Protein AF-A0A183CVW6-F1 (afdb_monomer_lite)

Radius of gyration: 22.32 Å; chains: 1; bounding box: 27×74×48 Å

Foldseek 3Di:
DDDDDDDPDDPPVPPPFVVQWDADPLRDIDGPPDDDDLVLLVVLVVCVVVVHDLVVSCNVNVHDSVSSVVSVVCCVVPVDSDDDDDDDDDPDPDDPPPPPPDD

Structure (mmCIF, N/CA/C/O backbone):
data_AF-A0A183CVW6-F1
#
_entry.id   AF-A0A183CVW6-F1
#
loop_
_atom_site.group_PDB
_atom_site.id
_atom_site.type_symbol
_atom_site.label_atom_id
_atom_site.label_alt_id
_atom_site.label_comp_id
_atom_site.label_asym_id
_atom_site.label_entity_id
_atom_site.label_seq_id
_atom_site.pdbx_PDB_ins_code
_atom_site.Cartn_x
_atom_site.Cartn_y
_atom_site.Cartn_z
_atom_site.occupancy
_atom_site.B_iso_or_equiv
_atom_site.auth_seq_id
_atom_site.auth_comp_id
_atom_site.auth_asym_id
_atom_site.auth_atom_id
_atom_site.pdbx_PDB_model_num
ATOM 1 N N . MET A 1 1 ? -6.177 -13.801 -40.462 1.00 35.81 1 MET A N 1
ATOM 2 C CA . MET A 1 1 ? -5.014 -12.890 -40.390 1.00 35.81 1 MET A CA 1
ATOM 3 C C . MET A 1 1 ? -5.511 -11.481 -40.687 1.00 35.81 1 MET A C 1
ATOM 5 O O . MET A 1 1 ? -5.681 -11.144 -41.849 1.00 35.81 1 MET A O 1
ATOM 9 N N . GLN A 1 2 ? -5.853 -10.697 -39.659 1.00 30.88 2 GLN A N 1
ATOM 10 C CA . GLN A 1 2 ? -6.346 -9.325 -39.836 1.00 30.88 2 GLN A CA 1
ATOM 11 C C . GLN A 1 2 ? -5.176 -8.356 -39.634 1.00 30.88 2 GLN A C 1
ATOM 13 O O . GLN A 1 2 ? -4.598 -8.280 -38.552 1.00 30.88 2 GLN A O 1
ATOM 18 N N . VAL A 1 3 ? -4.812 -7.652 -40.701 1.00 32.69 3 VAL A N 1
ATOM 19 C CA . VAL A 1 3 ? -3.761 -6.633 -40.722 1.00 32.69 3 VAL A CA 1
ATOM 20 C C . VAL A 1 3 ? -4.324 -5.352 -40.103 1.00 32.69 3 VAL A C 1
ATOM 22 O O . VAL A 1 3 ? -5.223 -4.734 -40.675 1.00 32.69 3 VAL A O 1
ATOM 25 N N . TYR A 1 4 ? -3.818 -4.941 -38.940 1.00 32.47 4 TYR A N 1
ATOM 26 C CA . TYR A 1 4 ? -4.167 -3.644 -38.360 1.00 32.47 4 TYR A CA 1
ATOM 27 C C . TYR A 1 4 ? -3.286 -2.555 -38.971 1.00 32.47 4 TYR A C 1
ATOM 29 O O . TYR A 1 4 ? -2.065 -2.543 -38.822 1.00 32.47 4 TYR A O 1
ATOM 37 N N . LYS A 1 5 ? -3.947 -1.652 -39.698 1.00 34.91 5 LYS A N 1
ATOM 38 C CA . LYS A 1 5 ? -3.378 -0.472 -40.348 1.00 34.91 5 LYS A CA 1
ATOM 39 C C . LYS A 1 5 ? -2.788 0.490 -39.307 1.00 34.91 5 LYS A C 1
ATOM 41 O O . LYS A 1 5 ? -3.476 0.922 -38.385 1.00 34.91 5 LYS A O 1
ATOM 46 N N . ILE A 1 6 ? -1.525 0.852 -39.501 1.00 39.72 6 ILE A N 1
ATOM 47 C CA . ILE A 1 6 ? -0.780 1.856 -38.732 1.00 39.72 6 ILE A CA 1
ATOM 48 C C . ILE A 1 6 ? -1.171 3.270 -39.194 1.00 39.72 6 ILE A C 1
ATOM 50 O O . ILE A 1 6 ? -0.896 3.657 -40.325 1.00 39.72 6 ILE A O 1
ATOM 54 N N . ASN A 1 7 ? -1.831 4.036 -38.317 1.00 40.28 7 ASN A N 1
ATOM 55 C CA . ASN A 1 7 ? -2.094 5.470 -38.496 1.00 40.28 7 ASN A CA 1
ATOM 56 C C . ASN A 1 7 ? -0.904 6.301 -37.957 1.00 40.28 7 ASN A C 1
ATOM 58 O O . ASN A 1 7 ? -0.526 6.103 -36.799 1.00 40.28 7 ASN A O 1
ATOM 62 N N . PRO A 1 8 ? -0.329 7.247 -38.725 1.00 49.66 8 PRO A N 1
ATOM 63 C CA . PRO A 1 8 ? 0.919 7.930 -38.371 1.00 49.66 8 PRO A CA 1
ATOM 64 C C . PRO A 1 8 ? 0.716 9.295 -37.675 1.00 49.66 8 PRO A C 1
ATOM 66 O O . PRO A 1 8 ? 1.214 10.308 -38.155 1.00 49.66 8 PRO A O 1
ATOM 69 N N . THR A 1 9 ? 0.002 9.366 -36.540 1.00 47.75 9 THR A N 1
ATOM 70 C CA . THR A 1 9 ? -0.208 10.650 -35.810 1.00 47.75 9 THR A CA 1
ATOM 71 C C . THR A 1 9 ? -0.175 10.577 -34.277 1.00 47.75 9 THR A C 1
ATOM 73 O O . THR A 1 9 ? -0.712 11.443 -33.588 1.00 47.75 9 THR A O 1
ATOM 76 N N . ARG A 1 10 ? 0.527 9.608 -33.682 1.00 42.28 10 ARG A N 1
ATOM 77 C CA . ARG A 1 10 ? 0.868 9.681 -32.252 1.00 42.28 10 ARG A CA 1
ATOM 78 C C . ARG A 1 10 ? 2.222 9.044 -32.009 1.00 42.28 10 ARG A C 1
ATOM 80 O O . ARG A 1 10 ? 2.343 7.825 -32.050 1.00 42.28 10 ARG A O 1
ATOM 87 N N . VAL A 1 11 ? 3.223 9.873 -31.718 1.00 37.28 11 VAL A N 1
ATOM 88 C CA . VAL A 1 11 ? 4.480 9.441 -31.100 1.00 37.28 11 VAL A CA 1
ATOM 89 C C . VAL A 1 11 ? 4.114 8.822 -29.750 1.00 37.28 11 VAL A C 1
ATOM 91 O O . VAL A 1 11 ? 3.979 9.511 -28.741 1.00 37.28 11 VAL A O 1
ATOM 94 N N . GLN A 1 12 ? 3.836 7.520 -29.737 1.00 36.41 12 GLN A N 1
ATOM 95 C CA . GLN A 1 12 ? 3.859 6.748 -28.509 1.00 36.41 12 GLN A CA 1
ATOM 96 C C . GLN A 1 12 ? 5.335 6.552 -28.181 1.00 36.41 12 GLN A C 1
ATOM 98 O O . GLN A 1 12 ? 6.047 5.820 -28.862 1.00 36.41 12 GLN A O 1
ATOM 103 N N . THR A 1 13 ? 5.802 7.259 -27.159 1.00 41.09 13 THR A N 1
ATOM 104 C CA . THR A 1 13 ? 7.115 7.107 -26.531 1.00 41.09 13 THR A CA 1
ATOM 105 C C . THR A 1 13 ? 7.188 5.732 -25.853 1.00 41.09 13 THR A C 1
ATOM 107 O O . THR A 1 13 ? 7.143 5.606 -24.634 1.00 41.09 13 THR A O 1
ATOM 110 N N . VAL A 1 14 ? 7.240 4.664 -26.647 1.00 45.47 14 VAL A N 1
ATOM 111 C CA . VAL A 1 14 ? 7.262 3.273 -26.165 1.00 45.47 14 VAL A CA 1
ATOM 112 C C . VAL A 1 14 ? 8.608 2.867 -25.545 1.00 45.47 14 VAL A C 1
ATOM 114 O O . VAL A 1 14 ? 8.687 1.816 -24.923 1.00 45.47 14 VAL A O 1
ATOM 117 N N . ASN A 1 15 ? 9.639 3.721 -25.610 1.00 45.31 15 ASN A N 1
ATOM 118 C CA . ASN A 1 15 ? 11.009 3.373 -25.202 1.00 45.31 15 ASN A CA 1
ATOM 119 C C . ASN A 1 15 ? 11.498 3.975 -23.862 1.00 45.31 15 ASN A C 1
A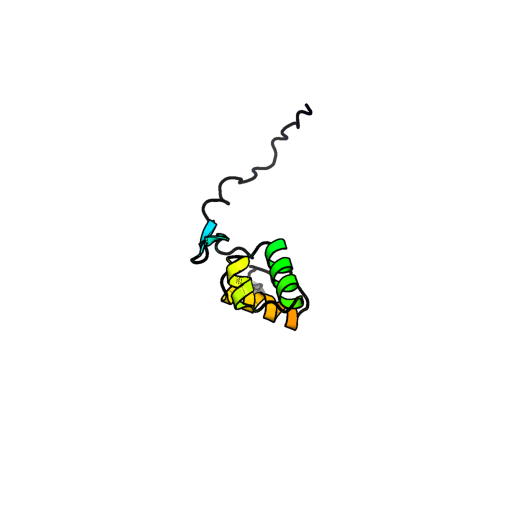TOM 121 O O . ASN A 1 15 ? 12.538 3.553 -23.373 1.00 45.31 15 ASN A O 1
ATOM 125 N N . ASP A 1 16 ? 10.765 4.892 -23.211 1.00 46.50 16 ASP A N 1
ATOM 126 C CA . ASP A 1 16 ? 11.196 5.498 -21.922 1.00 46.50 16 ASP A CA 1
ATOM 127 C C . ASP A 1 16 ? 10.740 4.695 -20.680 1.00 46.50 16 ASP A C 1
ATOM 129 O O . ASP A 1 16 ? 11.233 4.869 -19.566 1.00 46.50 16 ASP A O 1
ATOM 133 N N . SER A 1 17 ? 9.780 3.781 -20.857 1.00 53.38 17 SER A N 1
ATOM 134 C CA . SER A 1 17 ? 9.093 3.118 -19.737 1.00 53.38 17 SER A CA 1
ATOM 135 C C . SER A 1 17 ? 9.921 2.014 -19.067 1.00 53.38 17 SER A C 1
ATOM 137 O O . SER A 1 17 ? 9.755 1.784 -17.871 1.00 53.38 17 SER A O 1
ATOM 139 N N . LEU A 1 18 ? 10.826 1.363 -19.805 1.00 54.50 18 LEU A N 1
ATOM 140 C CA . LEU A 1 18 ? 11.671 0.274 -19.294 1.00 54.50 18 LEU A CA 1
ATOM 141 C C . LEU A 1 18 ? 12.919 0.793 -18.555 1.00 54.50 18 LEU A C 1
ATOM 143 O O . LEU A 1 18 ? 13.420 0.144 -17.644 1.00 54.50 18 LEU A O 1
ATOM 147 N N . ALA A 1 19 ? 13.390 2.003 -18.873 1.00 57.22 19 ALA A N 1
ATOM 148 C CA . ALA A 1 19 ? 14.602 2.574 -18.275 1.00 57.22 19 ALA A CA 1
ATOM 149 C C . ALA A 1 19 ? 14.437 2.971 -16.792 1.00 57.22 19 ALA A C 1
ATOM 151 O O . ALA A 1 19 ? 15.417 3.201 -16.089 1.00 57.22 19 ALA A O 1
ATOM 152 N N . ARG A 1 20 ? 13.194 3.066 -16.296 1.00 74.50 20 ARG A N 1
ATOM 153 C CA . ARG A 1 20 ? 12.871 3.501 -14.922 1.00 74.50 20 ARG A CA 1
ATOM 154 C C . ARG A 1 20 ? 12.338 2.381 -14.035 1.00 74.50 20 ARG A C 1
ATOM 156 O O . ARG A 1 20 ? 11.911 2.656 -12.905 1.00 74.50 20 ARG A O 1
ATOM 163 N N . THR A 1 21 ? 12.315 1.153 -14.547 1.00 85.75 21 THR A N 1
ATOM 164 C CA . THR A 1 21 ? 11.943 -0.028 -13.772 1.00 85.75 21 THR A CA 1
ATOM 165 C C . THR A 1 21 ? 13.164 -0.616 -13.082 1.00 85.75 21 THR A C 1
ATOM 167 O O . THR A 1 21 ? 14.223 -0.727 -13.689 1.00 85.75 21 THR A O 1
ATOM 170 N N . GLY A 1 22 ? 13.015 -0.987 -11.816 1.00 90.06 22 GLY A N 1
ATOM 171 C CA . GLY A 1 22 ? 14.026 -1.703 -11.045 1.00 90.06 22 GLY A CA 1
ATOM 172 C C . GLY A 1 22 ? 13.417 -2.905 -10.333 1.00 90.06 22 GLY A C 1
ATOM 173 O O . GLY A 1 22 ? 12.197 -3.090 -10.331 1.00 90.06 22 GLY A O 1
ATOM 174 N N . THR A 1 23 ? 14.276 -3.691 -9.692 1.00 93.50 23 THR A N 1
ATOM 175 C CA . THR A 1 23 ? 13.880 -4.850 -8.886 1.00 93.50 23 THR A CA 1
ATOM 176 C C . THR A 1 23 ? 14.142 -4.555 -7.418 1.00 93.50 23 THR A C 1
ATOM 178 O O . THR A 1 23 ? 15.191 -4.020 -7.060 1.00 93.50 23 THR A O 1
ATOM 181 N N . ASN A 1 24 ? 13.168 -4.833 -6.555 1.00 92.06 24 ASN A N 1
ATOM 182 C CA . ASN A 1 24 ? 13.332 -4.662 -5.115 1.00 92.06 24 ASN A CA 1
ATOM 183 C C . ASN A 1 24 ? 14.025 -5.885 -4.475 1.00 92.06 24 ASN A C 1
ATOM 185 O O . ASN A 1 24 ? 14.265 -6.896 -5.128 1.00 92.06 24 ASN A O 1
ATOM 189 N N . GLN A 1 25 ? 14.315 -5.819 -3.172 1.00 93.19 25 GLN A N 1
ATOM 190 C CA . GLN A 1 25 ? 14.989 -6.899 -2.428 1.00 93.19 25 GLN A CA 1
ATOM 191 C C . GLN A 1 25 ? 14.181 -8.206 -2.328 1.00 93.19 25 GLN A C 1
ATOM 193 O O . GLN A 1 25 ? 14.731 -9.242 -1.975 1.00 93.19 25 GLN A O 1
ATOM 198 N N . LEU A 1 26 ? 12.879 -8.158 -2.610 1.00 90.56 26 LEU A N 1
ATOM 199 C CA . LEU A 1 26 ? 11.977 -9.310 -2.616 1.00 90.56 26 LEU A CA 1
ATOM 200 C C . LEU A 1 26 ? 11.809 -9.899 -4.028 1.00 90.56 26 LEU A C 1
ATOM 202 O O . LEU A 1 26 ? 11.029 -10.829 -4.205 1.00 90.56 26 LEU A O 1
ATOM 206 N N . GLY A 1 27 ? 12.512 -9.354 -5.029 1.00 89.50 27 GLY A N 1
ATOM 207 C CA . GLY A 1 27 ? 12.435 -9.788 -6.425 1.00 89.50 27 GLY A CA 1
ATOM 208 C C . GLY A 1 27 ? 11.313 -9.141 -7.242 1.00 89.50 27 GLY A C 1
ATOM 209 O O . GLY A 1 27 ? 11.185 -9.437 -8.425 1.00 89.50 27 GLY A O 1
ATOM 210 N N . GLY A 1 28 ? 10.521 -8.237 -6.656 1.00 91.38 28 GLY A N 1
ATOM 211 C CA . GLY A 1 28 ? 9.398 -7.598 -7.344 1.00 91.38 28 GLY A CA 1
ATOM 212 C C . GLY A 1 28 ? 9.814 -6.401 -8.198 1.00 91.38 28 GLY A C 1
ATOM 213 O O . GLY A 1 28 ? 10.656 -5.590 -7.795 1.00 91.38 28 GLY A O 1
ATOM 214 N N . ILE A 1 29 ? 9.177 -6.258 -9.362 1.00 92.19 29 ILE A N 1
ATOM 215 C CA . ILE A 1 29 ? 9.420 -5.158 -10.304 1.00 92.19 29 ILE A CA 1
ATOM 216 C C . ILE A 1 29 ? 8.671 -3.903 -9.845 1.00 92.19 29 ILE A C 1
ATOM 218 O O . ILE A 1 29 ? 7.489 -3.947 -9.502 1.00 92.19 29 ILE A O 1
ATOM 222 N N . PHE A 1 30 ? 9.343 -2.754 -9.872 1.00 91.94 30 PHE A N 1
ATOM 223 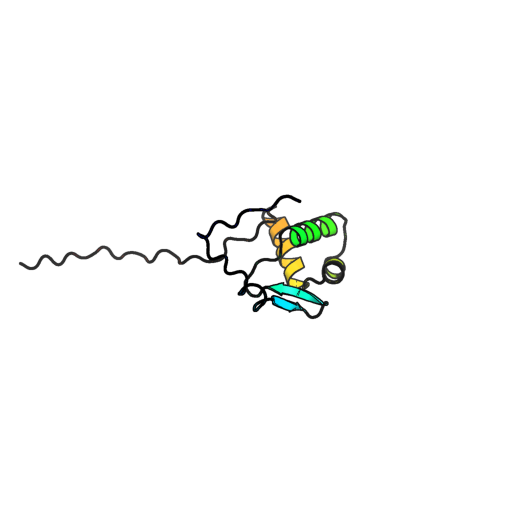C CA . PHE A 1 30 ? 8.741 -1.463 -9.549 1.00 91.94 30 PHE A CA 1
ATOM 224 C C . PHE A 1 30 ? 9.213 -0.371 -10.506 1.00 91.94 30 PHE A C 1
ATOM 226 O O . PHE A 1 30 ? 10.300 -0.454 -11.065 1.00 91.94 30 PHE A O 1
ATOM 233 N N . ALA A 1 31 ? 8.404 0.677 -10.675 1.00 91.38 31 ALA A N 1
ATOM 234 C CA . ALA A 1 31 ? 8.747 1.841 -11.487 1.00 91.38 31 ALA A CA 1
ATOM 235 C C . ALA A 1 31 ? 8.931 3.082 -10.602 1.00 91.38 31 ALA A C 1
ATOM 237 O O . ALA A 1 31 ? 8.015 3.507 -9.891 1.00 91.38 31 ALA A O 1
ATOM 238 N N . ASN A 1 32 ? 10.116 3.690 -10.663 1.00 88.19 32 ASN A N 1
ATOM 239 C CA . ASN A 1 32 ? 10.469 4.830 -9.819 1.00 88.19 32 ASN A CA 1
ATOM 240 C C . ASN A 1 32 ? 9.586 6.060 -10.083 1.00 88.19 32 ASN A C 1
ATOM 242 O O . ASN A 1 32 ? 9.497 6.565 -11.207 1.00 88.19 32 ASN A O 1
ATOM 246 N N . GLY A 1 33 ? 8.965 6.579 -9.016 1.00 85.94 33 GLY A N 1
ATOM 247 C CA . GLY A 1 33 ? 8.065 7.738 -9.066 1.00 85.94 33 GLY A CA 1
ATOM 248 C C . GLY A 1 33 ? 6.673 7.434 -9.629 1.00 85.94 33 GLY A C 1
ATOM 249 O O . GLY A 1 33 ? 5.891 8.358 -9.858 1.00 85.94 33 GLY A O 1
ATOM 250 N N . ARG A 1 34 ? 6.344 6.157 -9.858 1.00 89.62 34 ARG A N 1
ATOM 251 C CA . ARG A 1 34 ? 5.030 5.727 -10.339 1.00 89.62 34 ARG A CA 1
ATOM 252 C C . ARG A 1 34 ? 4.263 4.978 -9.244 1.00 89.62 34 ARG A C 1
ATOM 254 O O . ARG A 1 34 ? 4.861 4.313 -8.400 1.00 89.62 34 ARG A O 1
ATOM 261 N N . PRO A 1 35 ? 2.927 5.095 -9.223 1.00 92.38 35 PRO A N 1
ATOM 262 C CA . PRO A 1 35 ? 2.097 4.317 -8.317 1.00 92.38 35 PRO A CA 1
ATOM 263 C C . PRO A 1 35 ? 2.163 2.816 -8.6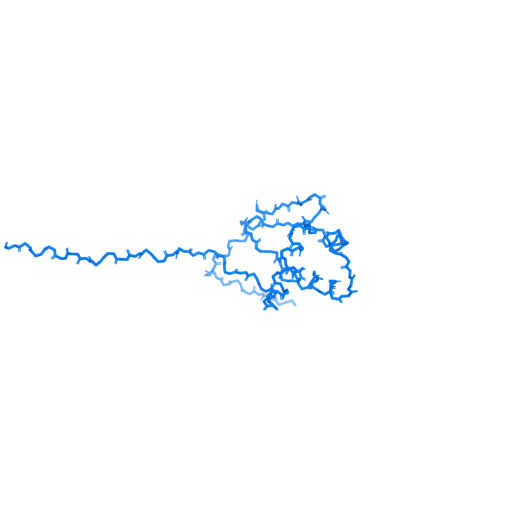49 1.00 92.38 35 PRO A C 1
ATOM 265 O O . PRO A 1 35 ? 2.244 2.456 -9.819 1.00 92.38 35 PRO A O 1
ATOM 268 N N . LEU A 1 36 ? 2.040 1.953 -7.630 1.00 92.81 36 LEU A N 1
ATOM 269 C CA . LEU A 1 36 ? 1.875 0.505 -7.820 1.00 92.81 36 LEU A CA 1
ATOM 270 C C . LEU A 1 36 ? 0.682 0.221 -8.765 1.00 92.81 36 LEU A C 1
ATOM 272 O O . LEU A 1 36 ? -0.332 0.927 -8.644 1.00 92.81 36 LEU A O 1
ATOM 276 N N . PRO A 1 37 ? 0.774 -0.758 -9.686 1.00 93.44 37 PRO A N 1
ATOM 277 C CA . PRO A 1 37 ? -0.336 -1.156 -10.553 1.00 93.44 37 PRO A CA 1
ATOM 278 C C . PRO A 1 37 ? -1.629 -1.452 -9.779 1.00 93.44 37 PRO A C 1
ATOM 280 O O . PRO A 1 37 ? -1.577 -1.929 -8.645 1.00 93.44 37 PRO A O 1
ATOM 283 N N . SER A 1 38 ? -2.790 -1.162 -10.380 1.00 93.69 38 SER A N 1
ATOM 284 C CA . SER A 1 38 ? -4.102 -1.310 -9.724 1.00 93.69 38 SER A CA 1
ATOM 285 C C . SER A 1 38 ? -4.361 -2.738 -9.249 1.00 93.69 38 SER A C 1
ATOM 287 O O . SER A 1 38 ? -4.669 -2.922 -8.077 1.00 93.69 38 SER A O 1
ATOM 289 N N . HIS A 1 39 ? -4.109 -3.730 -10.104 1.00 94.94 39 HIS A N 1
ATOM 290 C CA . HIS A 1 39 ? -4.318 -5.144 -9.785 1.00 94.94 39 HIS A CA 1
ATOM 291 C C . HIS A 1 39 ? -3.533 -5.599 -8.541 1.00 94.94 39 HIS A C 1
ATOM 293 O O . HIS A 1 39 ? -4.063 -6.324 -7.709 1.00 94.94 39 HIS A O 1
ATOM 299 N N . LEU A 1 40 ? -2.293 -5.125 -8.345 1.00 96.00 40 LEU A N 1
ATOM 300 C CA . LEU A 1 40 ? -1.522 -5.448 -7.137 1.00 96.00 40 LEU A CA 1
ATOM 301 C C . LEU A 1 40 ? -2.092 -4.767 -5.890 1.00 96.00 40 LEU A C 1
ATOM 303 O O . LEU A 1 40 ? -2.043 -5.337 -4.805 1.00 96.00 40 LEU A O 1
ATOM 307 N N . ARG A 1 41 ? -2.636 -3.551 -6.017 1.00 97.44 41 ARG A N 1
ATOM 308 C CA . ARG A 1 41 ? -3.300 -2.875 -4.892 1.00 97.44 41 ARG A CA 1
ATOM 309 C C . ARG A 1 41 ? -4.582 -3.581 -4.475 1.00 97.44 41 ARG A C 1
ATOM 311 O O . ARG A 1 41 ? -4.808 -3.731 -3.280 1.00 97.44 41 ARG A O 1
ATOM 318 N N . GLU A 1 42 ? -5.389 -3.989 -5.449 1.00 97.56 42 GLU A N 1
ATOM 319 C CA . GLU A 1 42 ? -6.599 -4.789 -5.235 1.00 97.56 42 GLU A CA 1
ATOM 320 C C . GLU A 1 42 ? -6.230 -6.093 -4.532 1.00 97.56 42 GLU A C 1
ATOM 322 O O . GLU A 1 42 ? -6.747 -6.372 -3.453 1.00 97.56 42 GLU A O 1
ATOM 327 N N . ARG A 1 43 ? -5.208 -6.794 -5.038 1.00 97.94 43 ARG A N 1
ATOM 328 C CA . ARG A 1 43 ? -4.728 -8.037 -4.436 1.00 97.94 43 ARG A CA 1
ATOM 329 C C . ARG A 1 43 ? -4.246 -7.878 -2.992 1.00 97.94 43 ARG A C 1
ATOM 331 O O . ARG A 1 43 ? -4.548 -8.723 -2.156 1.00 97.94 43 ARG A O 1
ATOM 338 N N . ILE A 1 44 ? -3.539 -6.790 -2.667 1.00 98.06 44 ILE A N 1
ATOM 339 C CA . ILE A 1 44 ? -3.135 -6.479 -1.281 1.00 98.06 44 ILE A CA 1
ATOM 340 C C . ILE A 1 44 ? -4.359 -6.386 -0.358 1.00 98.06 44 ILE A C 1
ATOM 342 O O . ILE A 1 44 ? -4.317 -6.882 0.768 1.00 98.06 44 ILE A O 1
ATOM 346 N N . ILE A 1 45 ? -5.434 -5.743 -0.819 1.00 97.69 45 ILE A N 1
ATOM 347 C CA . ILE A 1 45 ? -6.654 -5.551 -0.029 1.00 97.69 45 ILE A CA 1
ATOM 348 C C . ILE A 1 45 ? -7.428 -6.862 0.098 1.00 97.69 45 ILE A C 1
ATOM 350 O O . ILE A 1 45 ? -7.848 -7.193 1.202 1.00 97.69 45 ILE A O 1
ATOM 354 N N . GLU A 1 46 ? -7.559 -7.629 -0.986 1.00 98.06 46 GLU A N 1
ATOM 355 C CA . GLU A 1 46 ? -8.184 -8.958 -0.975 1.00 98.06 46 GLU A CA 1
ATOM 356 C C . GLU A 1 46 ? -7.516 -9.887 0.042 1.00 98.06 46 GLU A C 1
ATOM 358 O O . GLU A 1 46 ? -8.188 -10.464 0.893 1.00 98.06 46 GLU A O 1
ATOM 363 N N . MET A 1 47 ? -6.184 -9.987 0.001 1.00 98.25 47 MET A N 1
ATOM 364 C CA . MET A 1 47 ? -5.433 -10.847 0.917 1.00 98.25 47 MET A CA 1
ATOM 365 C C . MET A 1 47 ? -5.538 -10.378 2.372 1.00 98.25 47 MET A C 1
ATOM 367 O O . MET A 1 47 ? -5.611 -11.189 3.292 1.00 98.25 47 MET A O 1
ATOM 371 N N . ALA A 1 48 ? -5.552 -9.066 2.614 1.00 97.62 48 ALA A N 1
ATOM 372 C CA . ALA A 1 48 ? -5.760 -8.549 3.962 1.00 97.62 48 ALA A CA 1
ATOM 373 C C . ALA A 1 48 ? -7.187 -8.831 4.463 1.00 97.62 48 ALA A C 1
ATOM 375 O O . ALA A 1 48 ? -7.364 -9.178 5.630 1.00 97.62 48 ALA A O 1
ATOM 376 N N . ALA A 1 49 ? -8.192 -8.733 3.587 1.00 97.12 49 ALA A N 1
ATOM 377 C CA . ALA A 1 49 ? -9.582 -9.055 3.902 1.00 97.12 49 ALA A CA 1
ATOM 378 C C . ALA A 1 49 ? -9.782 -10.552 4.195 1.00 97.12 49 ALA A C 1
ATOM 380 O O . ALA A 1 49 ? -10.587 -10.895 5.056 1.00 97.12 49 ALA A O 1
ATOM 381 N N . SER A 1 50 ? -9.000 -11.438 3.566 1.00 97.69 50 SER A N 1
ATOM 382 C CA . SER A 1 50 ? -8.961 -12.869 3.902 1.00 97.69 50 SER A CA 1
ATOM 383 C C . SER A 1 50 ? -8.171 -13.191 5.180 1.00 97.69 50 SER A C 1
ATOM 385 O O . SER A 1 50 ? -7.960 -14.361 5.490 1.00 97.69 50 SER A O 1
ATOM 387 N N . GLY A 1 51 ? -7.701 -12.182 5.922 1.00 97.19 51 GLY A N 1
ATOM 388 C CA . GLY A 1 51 ? -6.961 -12.360 7.174 1.00 97.19 51 GLY A CA 1
ATOM 389 C C . GLY A 1 51 ? -5.465 -12.646 7.004 1.00 97.19 51 GLY A C 1
ATOM 390 O O . GLY A 1 51 ? -4.784 -12.957 7.985 1.00 97.19 51 GLY A O 1
ATOM 391 N N . THR A 1 52 ? -4.914 -12.524 5.792 1.00 97.94 52 THR A N 1
ATOM 392 C CA . THR A 1 52 ? -3.482 -12.733 5.559 1.00 97.94 52 THR A CA 1
ATOM 393 C C . THR A 1 52 ? -2.673 -11.606 6.196 1.00 97.94 52 THR A C 1
ATOM 395 O O . THR A 1 52 ? -2.949 -10.416 6.029 1.00 97.94 52 THR A O 1
ATOM 398 N N . LYS A 1 53 ? -1.621 -11.971 6.934 1.00 97.38 53 LYS A N 1
ATOM 399 C CA . LYS A 1 53 ? -0.768 -10.999 7.630 1.00 97.38 53 LYS A CA 1
ATOM 400 C C . LYS A 1 53 ? -0.018 -10.105 6.626 1.00 97.38 53 LYS A C 1
ATOM 402 O O . LYS A 1 53 ? 0.534 -10.633 5.659 1.00 97.38 53 LYS A O 1
ATOM 407 N N . PRO A 1 54 ? 0.147 -8.790 6.882 1.00 96.00 54 PRO A N 1
ATOM 408 C CA . PRO A 1 54 ? 0.865 -7.876 5.981 1.00 96.00 54 PRO A CA 1
ATOM 409 C C . PRO A 1 54 ? 2.287 -8.322 5.612 1.00 96.00 54 PRO A C 1
ATOM 411 O O . PRO A 1 54 ? 2.745 -8.099 4.492 1.00 96.00 54 PRO A O 1
ATOM 414 N N . CYS A 1 55 ? 2.984 -8.991 6.535 1.00 97.00 55 CYS A N 1
ATOM 415 C CA . CYS A 1 55 ? 4.307 -9.556 6.281 1.00 97.00 55 CYS A CA 1
ATOM 416 C C . CYS A 1 55 ? 4.287 -10.689 5.241 1.00 97.00 55 CYS A C 1
ATOM 418 O O . CYS A 1 55 ? 5.228 -10.804 4.461 1.00 97.00 55 CYS A O 1
ATOM 420 N N . GLN A 1 56 ? 3.228 -11.502 5.213 1.00 97.69 56 GLN A N 1
ATOM 421 C CA . GLN A 1 56 ? 3.042 -12.580 4.241 1.00 97.69 56 GLN A CA 1
ATOM 422 C C . GLN A 1 56 ? 2.643 -12.002 2.882 1.00 97.69 56 GLN A C 1
ATOM 424 O O . GLN A 1 56 ? 3.284 -12.322 1.888 1.00 97.69 56 GLN A O 1
ATOM 429 N N . ILE A 1 57 ? 1.708 -11.042 2.861 1.00 97.88 57 ILE A N 1
ATOM 430 C CA . ILE A 1 57 ? 1.316 -10.302 1.646 1.00 97.88 57 ILE A CA 1
ATOM 431 C C . ILE A 1 57 ? 2.541 -9.684 0.956 1.00 97.88 57 ILE A C 1
ATOM 433 O O . ILE A 1 57 ? 2.706 -9.799 -0.255 1.00 97.88 57 ILE A O 1
ATOM 437 N N . SER A 1 58 ? 3.428 -9.051 1.732 1.00 97.50 58 SER A N 1
ATOM 438 C CA . SER A 1 58 ? 4.666 -8.453 1.218 1.00 97.50 58 SER A CA 1
ATOM 439 C C . SER A 1 58 ? 5.555 -9.470 0.496 1.00 97.50 58 SER A C 1
ATOM 441 O O . SER A 1 58 ? 6.106 -9.154 -0.556 1.00 97.50 58 SER A O 1
ATOM 443 N N . ARG A 1 59 ? 5.678 -10.688 1.037 1.00 96.75 59 ARG A N 1
ATOM 444 C CA . ARG A 1 59 ? 6.507 -11.751 0.451 1.00 96.75 59 ARG A CA 1
ATOM 445 C C . ARG A 1 59 ? 5.858 -12.368 -0.783 1.00 96.75 59 ARG A C 1
ATOM 447 O O . ARG A 1 59 ? 6.544 -12.539 -1.780 1.00 96.75 59 ARG A O 1
ATOM 454 N N . GLU A 1 60 ? 4.561 -12.654 -0.727 1.00 96.88 60 GLU A N 1
ATOM 455 C CA . GLU A 1 60 ? 3.826 -13.301 -1.821 1.00 96.88 60 GLU A CA 1
ATOM 456 C C . GLU A 1 60 ? 3.711 -12.400 -3.054 1.00 96.88 60 GLU A C 1
ATOM 458 O O . GLU A 1 60 ? 3.952 -12.841 -4.171 1.00 96.88 60 GLU A O 1
ATOM 463 N N . LEU A 1 61 ? 3.420 -11.112 -2.852 1.00 96.31 61 LEU A N 1
ATOM 464 C CA . LEU A 1 61 ? 3.315 -10.146 -3.950 1.00 96.31 61 LEU A CA 1
ATOM 465 C C . LEU A 1 61 ? 4.655 -9.499 -4.307 1.00 96.31 61 LEU A C 1
ATOM 467 O O . LEU A 1 61 ? 4.704 -8.658 -5.202 1.00 96.31 61 LEU A O 1
ATOM 471 N N . GLN A 1 62 ? 5.727 -9.842 -3.584 1.00 96.81 62 GLN A N 1
ATOM 472 C CA . GLN A 1 62 ? 7.061 -9.257 -3.735 1.00 96.81 62 GLN A CA 1
ATOM 473 C C . GLN A 1 62 ? 7.041 -7.718 -3.680 1.00 96.81 62 GLN A C 1
ATOM 475 O O . GLN A 1 62 ? 7.781 -7.034 -4.384 1.00 96.81 62 GLN A O 1
ATOM 480 N N . VAL A 1 63 ? 6.184 -7.142 -2.836 1.00 95.00 63 VAL A N 1
ATOM 481 C CA . VAL A 1 63 ? 6.040 -5.692 -2.632 1.00 95.00 63 VAL A CA 1
ATOM 482 C C . VAL A 1 63 ? 6.606 -5.329 -1.266 1.00 95.00 63 VAL A C 1
ATOM 484 O O . VAL A 1 63 ? 6.416 -6.058 -0.297 1.00 95.00 63 VAL A O 1
ATOM 487 N N . SER A 1 64 ? 7.282 -4.185 -1.145 1.00 96.38 64 SER A N 1
ATOM 488 C CA . SER A 1 64 ? 7.864 -3.768 0.135 1.00 96.38 64 SER A CA 1
ATOM 489 C C . SER A 1 64 ? 6.806 -3.613 1.235 1.00 96.38 64 SER A C 1
ATOM 491 O O . SER A 1 64 ? 5.717 -3.076 1.011 1.00 96.38 64 SER A O 1
ATOM 493 N N . HIS A 1 65 ? 7.151 -4.022 2.458 1.00 96.75 65 HIS A N 1
ATOM 494 C CA . HIS A 1 65 ? 6.246 -3.955 3.611 1.00 96.75 65 HIS A CA 1
ATOM 495 C C . HIS A 1 65 ? 5.684 -2.541 3.846 1.00 96.75 65 HIS A C 1
ATOM 497 O O . HIS A 1 65 ? 4.498 -2.366 4.125 1.00 96.75 65 HIS A O 1
ATOM 503 N N . GLY A 1 66 ? 6.511 -1.507 3.653 1.00 96.62 66 GLY A N 1
ATOM 504 C CA . GLY A 1 66 ? 6.071 -0.114 3.753 1.00 96.62 66 GLY A CA 1
ATOM 505 C C . GLY A 1 66 ? 5.023 0.279 2.703 1.00 96.62 66 GLY A C 1
ATOM 506 O O . GLY A 1 66 ? 4.152 1.096 2.992 1.00 96.62 66 GLY A O 1
ATOM 507 N N . CYS A 1 67 ? 5.066 -0.299 1.497 1.00 95.88 67 CYS A N 1
ATOM 508 C CA . CYS A 1 67 ? 4.047 -0.066 0.473 1.00 95.88 67 CYS A CA 1
ATOM 509 C C . CYS A 1 67 ? 2.725 -0.760 0.834 1.00 95.88 67 CYS A C 1
ATOM 511 O O . CYS A 1 67 ? 1.679 -0.114 0.771 1.00 95.88 67 CYS A O 1
ATOM 513 N N . VAL A 1 68 ? 2.786 -2.015 1.300 1.00 97.62 68 VAL A N 1
ATOM 514 C CA . VAL A 1 68 ? 1.618 -2.760 1.807 1.00 97.62 68 VAL A CA 1
ATOM 515 C C . VAL A 1 68 ? 0.935 -1.981 2.935 1.00 97.62 68 VAL A C 1
ATOM 517 O O . VAL A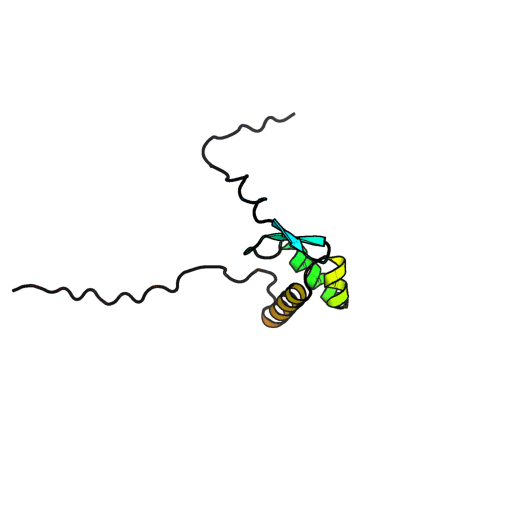 1 68 ? -0.253 -1.685 2.841 1.00 97.62 68 VAL A O 1
ATOM 520 N N . SER A 1 69 ? 1.696 -1.556 3.948 1.00 97.94 69 SER A N 1
ATOM 521 C CA . SER A 1 69 ? 1.177 -0.771 5.076 1.00 97.94 69 SER A CA 1
ATOM 522 C C . SER A 1 69 ? 0.498 0.527 4.619 1.00 97.94 69 SER A C 1
ATOM 524 O O . SER A 1 69 ? -0.644 0.789 4.988 1.00 97.94 69 SER A O 1
ATOM 526 N N . LYS A 1 70 ? 1.131 1.300 3.722 1.00 96.69 70 LYS A N 1
ATOM 527 C CA . LYS A 1 70 ? 0.543 2.542 3.184 1.00 96.69 70 LYS A CA 1
ATOM 528 C C . LYS A 1 70 ? -0.768 2.315 2.432 1.00 96.69 70 LYS A C 1
ATOM 530 O O . LYS A 1 70 ? -1.668 3.145 2.535 1.00 96.69 70 LYS A O 1
ATOM 535 N N . ILE A 1 71 ? -0.872 1.238 1.653 1.00 97.25 71 ILE A N 1
ATOM 536 C CA . ILE A 1 71 ? -2.100 0.913 0.914 1.00 97.25 71 ILE A CA 1
ATOM 537 C C . ILE A 1 71 ? -3.214 0.530 1.888 1.00 97.25 71 ILE A C 1
ATOM 539 O O . ILE A 1 71 ? -4.312 1.072 1.779 1.00 97.25 71 ILE A O 1
ATOM 543 N N . LEU A 1 72 ? -2.923 -0.337 2.862 1.00 97.38 72 LEU A N 1
ATOM 544 C CA . LEU A 1 72 ? -3.910 -0.783 3.845 1.00 97.38 72 LEU A CA 1
ATOM 545 C C . LEU A 1 72 ? -4.403 0.364 4.730 1.00 97.38 72 LEU A C 1
ATOM 547 O O . LEU A 1 72 ? -5.610 0.498 4.913 1.00 97.38 72 LEU A O 1
ATOM 551 N N . SER A 1 73 ? -3.509 1.224 5.227 1.00 97.50 73 SER A N 1
ATOM 552 C CA . SER A 1 73 ? -3.909 2.405 6.003 1.00 97.50 73 SER A CA 1
ATOM 553 C C . SER A 1 73 ? -4.806 3.325 5.180 1.00 97.50 73 SER A C 1
ATOM 555 O O . SER A 1 73 ? -5.912 3.639 5.602 1.00 97.50 73 SER A O 1
ATOM 557 N N . LYS A 1 74 ? -4.409 3.653 3.943 1.00 96.69 74 LYS A N 1
ATOM 558 C CA . LYS A 1 74 ? -5.236 4.488 3.063 1.00 96.69 74 LYS A CA 1
ATOM 559 C C . LYS A 1 74 ? -6.615 3.875 2.801 1.00 96.69 74 LYS A C 1
ATOM 561 O O . LYS A 1 74 ? -7.607 4.604 2.758 1.00 96.69 74 LYS A O 1
ATOM 566 N N . TYR A 1 75 ? -6.677 2.566 2.567 1.00 96.81 75 TYR A N 1
ATOM 567 C CA . TYR A 1 75 ? -7.939 1.881 2.308 1.00 96.81 75 TYR A CA 1
ATOM 568 C C . TYR A 1 75 ? -8.856 1.918 3.534 1.00 96.81 75 TYR A C 1
ATOM 570 O O . TYR A 1 75 ? -10.042 2.184 3.387 1.00 96.81 75 TYR A O 1
ATOM 578 N N . ARG A 1 76 ? -8.307 1.755 4.741 1.00 96.00 76 ARG A N 1
ATOM 579 C CA . ARG A 1 76 ? -9.061 1.910 5.993 1.00 96.00 76 ARG A CA 1
ATOM 580 C C . ARG A 1 76 ? -9.585 3.333 6.192 1.00 96.00 76 ARG A C 1
ATOM 582 O O . ARG A 1 76 ? -10.707 3.491 6.652 1.00 96.00 76 ARG A O 1
ATOM 589 N N . ASP A 1 77 ? -8.798 4.339 5.815 1.00 95.75 77 ASP A N 1
ATOM 590 C CA . ASP A 1 77 ? -9.160 5.748 6.008 1.00 95.75 77 ASP A CA 1
ATOM 591 C C . ASP A 1 77 ? -10.165 6.263 4.962 1.00 95.75 77 ASP A C 1
ATOM 593 O O . ASP A 1 77 ? -10.988 7.123 5.258 1.00 95.75 77 ASP A O 1
ATOM 597 N N . THR A 1 78 ? -10.078 5.785 3.713 1.00 95.75 78 THR A N 1
ATOM 598 C CA . THR A 1 78 ? -10.812 6.375 2.571 1.00 95.75 78 THR A CA 1
ATOM 599 C C . THR A 1 78 ? -11.698 5.401 1.799 1.00 95.75 78 THR A C 1
ATOM 601 O O . THR A 1 78 ? -12.467 5.836 0.946 1.00 95.75 78 THR A O 1
ATOM 604 N N . GLY A 1 79 ? -11.530 4.091 1.985 1.00 94.25 79 GLY A N 1
ATOM 605 C CA . GLY A 1 79 ? -12.132 3.055 1.138 1.00 94.25 79 GLY A CA 1
ATOM 606 C C . GLY A 1 79 ? -11.616 3.027 -0.310 1.00 94.25 79 GLY A C 1
ATOM 607 O O . GLY A 1 79 ? -12.094 2.235 -1.116 1.00 94.25 79 GLY A O 1
ATOM 608 N N . SER A 1 80 ? -10.649 3.878 -0.690 1.00 94.31 80 SER A N 1
ATOM 609 C CA . SER A 1 80 ? -10.215 4.009 -2.087 1.00 94.31 80 SER A CA 1
ATOM 610 C C . SER A 1 80 ? -8.909 3.278 -2.389 1.00 94.31 80 SER A C 1
ATOM 612 O O . SER A 1 80 ? -7.856 3.579 -1.825 1.00 94.31 80 SER A O 1
ATOM 614 N N . ILE A 1 81 ? -8.953 2.403 -3.396 1.00 93.50 81 ILE A N 1
ATOM 615 C CA . ILE A 1 81 ? -7.780 1.704 -3.949 1.00 93.50 81 ILE A CA 1
ATOM 616 C C . ILE A 1 81 ? -6.932 2.585 -4.880 1.00 93.50 81 ILE A C 1
ATOM 618 O O . ILE A 1 81 ? -5.776 2.280 -5.192 1.00 93.50 81 ILE A O 1
ATOM 622 N N . ARG A 1 82 ? -7.510 3.684 -5.377 1.00 92.31 82 ARG A N 1
ATOM 623 C CA . ARG A 1 82 ? -6.885 4.526 -6.402 1.00 92.31 82 ARG A CA 1
ATOM 624 C C . ARG A 1 82 ? -5.732 5.315 -5.783 1.00 92.31 82 ARG A C 1
ATOM 626 O O . ARG A 1 82 ? -5.843 5.745 -4.636 1.00 92.31 82 ARG A O 1
ATOM 633 N N . PRO A 1 83 ? -4.613 5.549 -6.491 1.00 90.00 83 PRO A N 1
ATOM 634 C CA . PRO A 1 83 ? -3.555 6.416 -5.976 1.00 90.00 83 PRO A CA 1
ATOM 635 C C . PRO A 1 83 ? -4.079 7.841 -5.749 1.00 90.00 83 PRO A C 1
ATOM 637 O O . PRO A 1 83 ? -5.045 8.268 -6.376 1.00 90.00 83 PRO A O 1
ATOM 640 N N . GLY A 1 84 ? -3.451 8.579 -4.828 1.00 88.31 84 GLY A N 1
ATOM 641 C CA . GLY A 1 84 ? -3.725 10.013 -4.686 1.00 88.31 84 GLY A CA 1
ATOM 642 C C . GLY A 1 84 ? -3.293 10.790 -5.934 1.00 88.31 84 GLY A C 1
ATOM 643 O O . GLY A 1 84 ? -2.551 10.266 -6.768 1.00 88.31 84 GLY A O 1
ATOM 644 N N . LYS A 1 85 ? -3.735 12.046 -6.060 1.00 84.81 85 LYS A N 1
ATOM 645 C CA . LYS A 1 85 ? -3.280 12.936 -7.136 1.00 84.81 85 LYS A CA 1
ATOM 646 C C . LYS A 1 85 ? -1.763 13.133 -7.017 1.00 84.81 85 LYS A C 1
ATOM 648 O O . LYS A 1 85 ? -1.281 13.594 -5.987 1.00 84.81 85 LYS A O 1
ATOM 653 N N . ILE A 1 86 ? -1.023 12.755 -8.059 1.00 82.62 86 ILE A N 1
ATOM 654 C CA . ILE A 1 86 ? 0.433 12.920 -8.141 1.00 82.62 86 ILE A CA 1
ATOM 655 C C . ILE A 1 86 ? 0.716 14.137 -9.021 1.00 82.62 86 ILE A C 1
ATOM 657 O O . ILE A 1 86 ? 0.259 14.195 -10.161 1.00 82.62 86 ILE A O 1
ATOM 661 N N . GLY A 1 87 ? 1.486 15.087 -8.494 1.00 78.75 87 GLY A N 1
ATOM 662 C CA . GLY A 1 87 ? 1.882 16.295 -9.213 1.00 78.7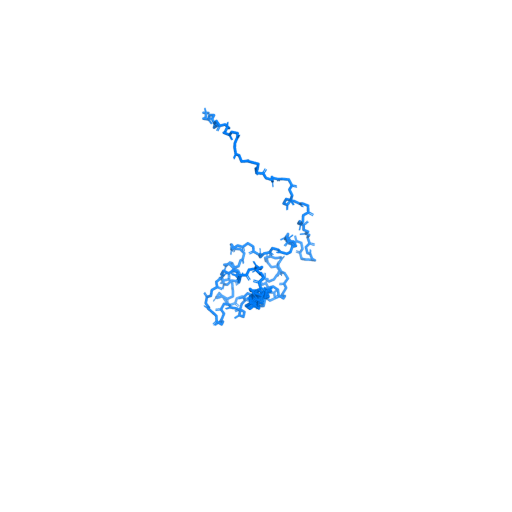5 87 GLY A CA 1
ATOM 663 C C . GLY A 1 87 ? 0.845 17.424 -9.198 1.00 78.75 87 GLY A C 1
ATOM 664 O O . GLY A 1 87 ? -0.277 17.290 -8.705 1.00 78.75 87 GLY A O 1
ATOM 665 N N . GLY A 1 88 ? 1.271 18.563 -9.743 1.00 79.88 88 GLY A N 1
ATOM 666 C CA . GLY A 1 88 ? 0.550 19.833 -9.738 1.00 79.88 88 GLY A CA 1
ATOM 667 C C . GLY A 1 88 ? 1.304 20.903 -8.949 1.00 79.88 88 GLY A C 1
ATOM 668 O O . GLY A 1 88 ? 1.782 20.659 -7.844 1.00 79.88 88 GLY A O 1
ATOM 669 N N . SER A 1 89 ? 1.413 22.102 -9.516 1.00 81.19 89 SER A N 1
ATOM 670 C CA . SER A 1 89 ? 1.858 23.285 -8.784 1.00 81.19 89 SER A CA 1
ATOM 671 C C . SER A 1 89 ? 0.674 23.874 -8.026 1.00 81.19 89 SER A C 1
ATOM 673 O O . SER A 1 89 ? -0.414 24.013 -8.591 1.00 81.19 89 SER A O 1
ATOM 675 N N . LYS A 1 90 ? 0.879 24.284 -6.769 1.00 79.69 90 LYS A N 1
ATOM 676 C CA . LYS A 1 90 ? -0.058 25.221 -6.136 1.00 79.69 90 LYS A CA 1
ATOM 677 C C . LYS A 1 90 ? -0.158 26.459 -7.046 1.00 79.69 90 LYS A C 1
ATOM 679 O O . LYS A 1 90 ? 0.889 26.903 -7.526 1.00 79.69 90 LYS A O 1
ATOM 684 N N . PRO A 1 91 ? -1.358 26.996 -7.326 1.00 77.62 91 PRO A N 1
ATOM 685 C CA . PRO A 1 91 ? -1.472 28.211 -8.124 1.00 77.62 91 PRO A CA 1
ATOM 686 C C . PRO A 1 91 ? -0.646 29.313 -7.453 1.00 77.62 91 PRO A C 1
ATOM 688 O O . PRO A 1 91 ? -0.797 29.567 -6.254 1.00 77.62 91 PRO A O 1
ATOM 691 N N . LYS A 1 92 ? 0.278 29.928 -8.201 1.00 74.94 92 LYS A N 1
ATOM 692 C CA . LYS A 1 92 ? 1.003 31.107 -7.718 1.00 74.94 92 LYS A CA 1
ATOM 693 C C . LYS A 1 92 ? -0.042 32.189 -7.456 1.00 74.94 92 LYS A C 1
ATOM 695 O O . LYS A 1 92 ? -0.814 32.504 -8.357 1.00 74.94 92 LYS A O 1
ATOM 700 N N . LYS A 1 93 ? -0.076 32.734 -6.234 1.00 68.94 93 LYS A N 1
ATOM 701 C CA . LYS A 1 93 ? -0.874 33.925 -5.913 1.00 68.94 93 LYS A CA 1
ATOM 702 C C . LYS A 1 93 ? -0.482 35.017 -6.909 1.00 68.94 93 LYS A C 1
ATOM 704 O O . LYS A 1 93 ? 0.637 35.521 -6.849 1.00 68.94 93 LYS A O 1
ATOM 709 N N . SER A 1 94 ? -1.369 35.333 -7.845 1.00 66.81 94 SER A N 1
ATOM 710 C CA . SER A 1 94 ? -1.228 36.487 -8.721 1.00 66.81 94 SER A CA 1
ATOM 711 C C . SER A 1 94 ? -1.361 37.729 -7.852 1.00 66.81 94 SER A C 1
ATOM 713 O O . SER A 1 94 ? -2.445 38.031 -7.356 1.00 66.81 94 SER A O 1
ATOM 715 N N . ILE A 1 95 ? -0.248 38.418 -7.622 1.00 71.75 95 ILE A N 1
ATOM 716 C CA . ILE A 1 95 ? -0.282 39.800 -7.148 1.00 71.75 95 ILE A CA 1
ATOM 717 C C . ILE A 1 95 ? -1.076 40.582 -8.210 1.00 71.75 95 ILE A C 1
ATOM 719 O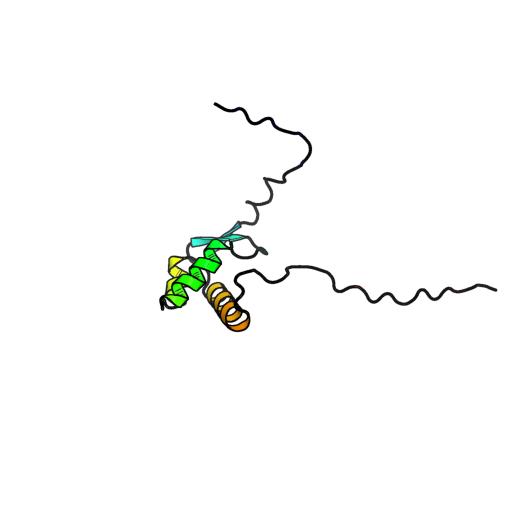 O . ILE A 1 95 ? -0.778 40.408 -9.397 1.00 71.75 95 ILE A O 1
ATOM 723 N N . PRO A 1 96 ? -2.112 41.363 -7.850 1.00 66.81 96 PRO A N 1
ATOM 724 C CA . PRO A 1 96 ? -2.813 42.182 -8.830 1.00 66.81 96 PRO A CA 1
ATOM 725 C C . PRO A 1 96 ? -1.795 43.108 -9.503 1.00 66.81 96 PRO A C 1
ATOM 727 O O . PRO A 1 96 ? -1.005 43.757 -8.821 1.00 66.81 96 PRO A O 1
ATOM 730 N N . GLN A 1 97 ? -1.780 43.111 -10.839 1.00 63.66 97 GLN A N 1
ATOM 731 C CA . GLN A 1 97 ? -0.958 44.007 -11.653 1.00 63.66 97 GLN A CA 1
ATOM 732 C C . GLN A 1 97 ? -1.236 45.443 -11.197 1.00 63.66 97 GLN A C 1
ATOM 734 O O . GLN A 1 97 ? -2.307 45.983 -11.475 1.00 63.66 97 GLN A O 1
ATOM 739 N N . VAL A 1 98 ? -0.306 46.050 -10.457 1.00 60.09 98 VAL A N 1
ATOM 740 C CA . VAL A 1 98 ? -0.378 47.474 -10.133 1.00 60.09 98 VAL A CA 1
ATOM 741 C C . VAL A 1 98 ? -0.078 48.201 -11.435 1.00 60.09 98 VAL A C 1
ATOM 743 O O . VAL A 1 98 ? 1.076 48.368 -11.821 1.00 60.09 98 VAL A O 1
ATOM 746 N N . SER A 1 99 ? -1.131 48.561 -12.162 1.00 60.56 99 SER A N 1
ATOM 747 C CA . SER A 1 99 ? -1.046 49.414 -13.337 1.00 60.56 99 SER A CA 1
ATOM 748 C C . SER A 1 99 ? -0.534 50.784 -12.899 1.00 60.56 99 SER A C 1
ATOM 750 O O . SER A 1 99 ? -1.313 51.635 -12.469 1.00 60.56 99 SER A O 1
ATOM 752 N N . LEU A 1 100 ? 0.784 50.978 -12.986 1.00 59.84 100 LEU A N 1
ATOM 753 C CA . LEU A 1 100 ? 1.423 52.288 -12.960 1.00 59.84 100 LEU A CA 1
ATOM 754 C C . LEU A 1 100 ? 0.908 53.067 -14.177 1.00 59.84 100 LEU A C 1
ATOM 756 O O . LEU A 1 100 ? 1.450 52.960 -15.274 1.00 59.84 100 LEU A O 1
ATOM 760 N N . LYS A 1 101 ? -0.188 53.811 -13.998 1.00 59.44 101 LYS A N 1
ATOM 761 C CA . LYS A 1 101 ? -0.524 54.918 -14.894 1.00 59.44 101 LYS A CA 1
ATOM 762 C C . LYS A 1 101 ? 0.538 55.988 -14.667 1.00 59.44 101 LYS A C 1
ATOM 764 O O . LYS A 1 101 ? 0.570 56.600 -13.602 1.00 59.44 101 LYS A O 1
ATOM 769 N N . LEU A 1 102 ? 1.429 56.139 -15.639 1.00 54.38 102 LEU A N 1
ATOM 770 C CA . LEU A 1 102 ? 2.340 57.272 -15.703 1.00 54.38 102 LEU A CA 1
ATOM 771 C C . LEU A 1 102 ? 1.517 58.529 -16.073 1.00 54.38 102 LEU A C 1
ATOM 773 O O . LEU A 1 102 ? 0.646 58.398 -16.939 1.00 54.38 102 LEU A O 1
ATOM 777 N N . PRO A 1 103 ? 1.716 59.674 -15.391 1.00 67.81 103 PRO A N 1
ATOM 778 C CA . PRO A 1 103 ? 1.036 60.935 -15.699 1.00 67.81 103 PRO A CA 1
ATOM 779 C C . PRO A 1 103 ? 1.452 61.526 -17.050 1.00 67.81 103 PRO A C 1
ATOM 781 O O . PRO A 1 103 ? 2.591 61.253 -17.496 1.00 67.81 103 PRO A O 1
#

Organism: NCBI:txid637853

Sequence (103 aa):
MQVYKINPTRVQTVNDSLARTGTNQLGGIFANGRPLPSHLRERIIEMAASGTKPCQISRELQVSHGCVSKILSKYRDTGSIRPGKIGGSKPKKSIPQVSLKLP

pLDDT: mean 80.46, std 21.17, range [30.88, 98.25]

Secondary structure (DSSP, 8-state):
-------S-----TTSSSTTEEE-TTS-EEETTSPPPHHHHHHHHHHHHTT--HHHHHHHTT--HHHHHHHHHHHHHH---SPPPP--PPPP-----------

InterPro domains:
  IPR001523 Paired domain [PF00292] (20-101)
  IPR001523 Paired domain [PR00027] (23-38)
  IPR001523 Paired domain [PR00027] (41-59)
  IPR001523 Paired domain [PR00027] (61-78)
  IPR001523 Paired domain [PR00027] (79-96)
  IPR001523 Paired domain [PS51057] (19-103)
  IPR001523 Paired domain [SM00351] (19-103)
  IPR009057 Homedomain-like superfamily [SSF46689] (22-98)
  IPR036388 Winged helix-like DNA-binding domain superfamily [G3DSA:1.10.10.10] (20-87)
  IPR043565 PAX family [PTHR45636] (15-99)